Protein AF-A0A659UEV5-F1 (afdb_monomer)

Foldseek 3Di:
DQVVPDDDDPVNLVVLLVCLVVLDPVLLVDPVSVVVVLCLLLPLGQSLVSLVSCVVSVNNCSSPVVLVVQRVADDDDPPDPDGPNNVLSVLSVVLSCLLVVHPCVVPVPSNVCNVVCVVVSSVVSVVSNVD

Structure (mmCIF, N/CA/C/O backbone):
data_AF-A0A659UEV5-F1
#
_entry.id   AF-A0A659UEV5-F1
#
loop_
_atom_site.group_PDB
_atom_site.id
_atom_site.type_symbol
_atom_site.label_atom_id
_atom_site.label_alt_id
_atom_site.label_comp_id
_atom_site.label_asym_id
_atom_site.label_entity_id
_atom_site.label_seq_id
_atom_site.pdbx_PDB_ins_code
_atom_site.Cartn_x
_atom_site.Cartn_y
_atom_site.Cartn_z
_atom_site.occupancy
_atom_site.B_iso_or_equiv
_atom_site.auth_seq_id
_atom_site.auth_comp_id
_atom_site.auth_asym_id
_atom_site.auth_atom_id
_atom_site.pdbx_PDB_model_num
ATOM 1 N N . ALA A 1 1 ? -13.193 -7.326 -5.190 1.00 81.50 1 ALA A N 1
ATOM 2 C CA . ALA A 1 1 ? -12.935 -6.298 -6.215 1.00 81.50 1 ALA A CA 1
ATOM 3 C C . ALA A 1 1 ? -11.671 -6.649 -6.990 1.00 81.50 1 ALA A C 1
ATOM 5 O O . ALA A 1 1 ? -11.808 -7.194 -8.074 1.00 81.50 1 ALA A O 1
ATOM 6 N N . ASP A 1 2 ? -10.484 -6.490 -6.400 1.00 86.00 2 ASP A N 1
ATOM 7 C CA . ASP A 1 2 ? -9.182 -6.691 -7.059 1.00 86.00 2 ASP A CA 1
ATOM 8 C C . ASP A 1 2 ? -9.021 -8.031 -7.809 1.00 86.00 2 ASP A C 1
ATOM 10 O O . ASP A 1 2 ? -8.912 -8.047 -9.037 1.00 86.00 2 ASP A O 1
ATOM 14 N N . LYS A 1 3 ? -9.164 -9.165 -7.104 1.00 84.50 3 LYS A N 1
ATOM 15 C CA . LYS A 1 3 ? -9.084 -10.525 -7.687 1.00 84.50 3 LYS A CA 1
ATOM 16 C C . LYS A 1 3 ? -9.978 -10.743 -8.917 1.00 84.50 3 LYS A C 1
ATOM 18 O O . LYS A 1 3 ? -9.641 -11.535 -9.786 1.00 84.50 3 LYS A O 1
ATOM 23 N N . HIS A 1 4 ? -11.105 -10.037 -9.002 1.00 87.12 4 HIS A N 1
ATOM 24 C CA . HIS A 1 4 ? -12.082 -10.177 -10.088 1.00 87.12 4 HIS A CA 1
ATOM 25 C C . HIS A 1 4 ? -12.110 -8.982 -11.046 1.00 87.12 4 HIS A C 1
ATOM 27 O O . HIS A 1 4 ? -12.786 -9.040 -12.064 1.00 87.12 4 HIS A O 1
ATOM 33 N N . GLY A 1 5 ? -11.374 -7.908 -10.757 1.00 85.31 5 GLY A N 1
ATOM 34 C CA . GLY A 1 5 ? -11.308 -6.732 -11.627 1.00 85.31 5 GLY A CA 1
ATOM 35 C C . GLY A 1 5 ? -12.529 -5.865 -11.604 1.00 85.31 5 GLY A C 1
ATOM 36 O O . GLY A 1 5 ? -12.873 -5.260 -12.611 1.00 85.31 5 GLY A O 1
ATOM 37 N N . LEU A 1 6 ? -13.199 -5.868 -10.464 1.00 88.69 6 LEU A N 1
ATOM 38 C CA . LEU A 1 6 ? -14.425 -5.131 -10.273 1.00 88.69 6 LEU A CA 1
ATOM 39 C C . LEU A 1 6 ? -14.125 -3.818 -9.568 1.00 88.69 6 LEU A C 1
ATOM 41 O O . LEU A 1 6 ? -13.286 -3.754 -8.666 1.00 88.69 6 LEU A O 1
ATOM 45 N N . GLU A 1 7 ? -14.878 -2.803 -9.953 1.00 87.81 7 GLU A N 1
ATOM 46 C CA . GLU A 1 7 ? -14.947 -1.530 -9.255 1.00 87.81 7 GLU A CA 1
ATOM 47 C C . GLU A 1 7 ? -15.678 -1.681 -7.915 1.00 87.81 7 GLU A C 1
ATOM 49 O O . GLU A 1 7 ? -16.498 -2.585 -7.721 1.00 87.81 7 GLU A O 1
ATOM 54 N N . PHE A 1 8 ? -15.387 -0.785 -6.972 1.00 88.12 8 PHE A N 1
ATOM 55 C CA . PHE A 1 8 ? -16.176 -0.697 -5.748 1.00 88.12 8 PHE A CA 1
ATOM 56 C C . PHE A 1 8 ? -17.447 0.099 -6.017 1.00 88.12 8 PHE A C 1
ATOM 58 O O . PHE A 1 8 ? -17.402 1.183 -6.596 1.00 88.12 8 PHE A O 1
ATOM 65 N N . HIS A 1 9 ? -18.584 -0.405 -5.540 1.00 92.38 9 HIS A N 1
ATOM 66 C CA . HIS A 1 9 ? -19.803 0.392 -5.536 1.00 92.38 9 HIS A CA 1
ATOM 67 C C . HIS A 1 9 ? -19.605 1.629 -4.634 1.00 92.38 9 HIS A C 1
ATOM 69 O O . HIS A 1 9 ? -19.060 1.476 -3.534 1.00 92.38 9 HIS A O 1
ATOM 75 N N . PRO A 1 10 ? -20.071 2.831 -5.022 1.00 89.06 10 PRO A N 1
ATOM 76 C CA . PRO A 1 10 ? -19.909 4.044 -4.214 1.00 89.06 10 PRO A CA 1
ATOM 77 C C . PRO A 1 10 ? -20.412 3.899 -2.771 1.00 89.06 10 PRO A C 1
ATOM 79 O O . PRO A 1 10 ? -19.781 4.386 -1.833 1.00 89.06 10 PRO A O 1
ATOM 82 N N . ASP A 1 11 ? -21.505 3.159 -2.569 1.00 93.94 11 ASP A N 1
ATOM 83 C CA . ASP A 1 11 ? -22.037 2.895 -1.225 1.00 93.94 11 ASP A CA 1
ATOM 84 C C . ASP A 1 11 ? -21.096 2.057 -0.357 1.00 93.94 11 ASP A C 1
ATOM 86 O O . ASP A 1 11 ? -21.038 2.266 0.854 1.00 93.94 11 ASP A O 1
ATOM 90 N N . ALA A 1 12 ? -20.322 1.146 -0.957 1.00 91.75 12 ALA A N 1
ATOM 91 C CA . ALA A 1 12 ? -19.333 0.359 -0.228 1.00 91.75 12 ALA A CA 1
ATOM 92 C C . ALA A 1 12 ? -18.189 1.251 0.277 1.00 91.75 12 ALA A C 1
ATOM 94 O O . ALA A 1 12 ? -17.788 1.134 1.434 1.00 91.75 12 ALA A O 1
ATOM 95 N N . LEU A 1 13 ? -17.716 2.192 -0.550 1.00 90.31 13 LEU A N 1
ATOM 96 C CA . LEU A 1 13 ? -16.706 3.176 -0.140 1.00 90.31 13 LEU A CA 1
ATOM 97 C C . LEU A 1 13 ? -17.248 4.107 0.951 1.00 90.31 13 LEU A C 1
ATOM 99 O O . LEU A 1 13 ? -16.587 4.343 1.958 1.00 90.31 13 LEU A O 1
ATOM 103 N N . LYS A 1 14 ? -18.493 4.571 0.810 1.00 92.00 14 LYS A N 1
ATOM 104 C CA . LYS A 1 14 ? -19.152 5.409 1.819 1.00 92.00 14 LYS A CA 1
ATOM 105 C C . LYS A 1 14 ? -19.325 4.683 3.153 1.00 92.00 14 LYS A C 1
ATOM 107 O O . LYS A 1 14 ? -19.142 5.291 4.211 1.00 92.00 14 LYS A O 1
ATOM 112 N N . LEU A 1 15 ? -19.685 3.400 3.115 1.00 95.31 15 LEU A N 1
ATOM 113 C CA . LEU A 1 15 ? -19.770 2.557 4.303 1.00 95.31 15 LEU A CA 1
ATOM 114 C C . LEU A 1 15 ? -18.392 2.408 4.953 1.00 95.31 15 LEU A C 1
ATOM 116 O O . LEU A 1 15 ? -18.273 2.640 6.152 1.00 95.31 15 LEU A O 1
ATOM 120 N N . LEU A 1 16 ? -17.353 2.121 4.164 1.00 94.81 16 LEU A N 1
ATOM 121 C CA . LEU A 1 16 ? -15.978 2.020 4.652 1.00 94.81 16 LEU A CA 1
ATOM 122 C C . LEU A 1 16 ? -15.544 3.292 5.394 1.00 94.81 16 LEU A C 1
ATOM 124 O O . LEU A 1 16 ? -15.098 3.204 6.538 1.00 94.81 16 LEU A O 1
ATOM 128 N N . THR A 1 17 ? -15.741 4.470 4.793 1.00 94.19 17 THR A N 1
ATOM 129 C CA . THR A 1 17 ? -15.388 5.756 5.416 1.00 94.19 17 THR A CA 1
ATOM 130 C C . THR A 1 17 ? -16.136 5.983 6.735 1.00 94.19 17 THR A C 1
ATOM 132 O O . THR A 1 17 ? -15.553 6.450 7.713 1.00 94.19 17 THR A O 1
ATOM 135 N N . ARG A 1 18 ? -17.422 5.613 6.811 1.00 96.50 18 ARG A N 1
ATOM 136 C CA . ARG A 1 18 ? -18.216 5.704 8.054 1.00 96.50 18 ARG A CA 1
ATOM 137 C C . ARG A 1 18 ? -17.753 4.714 9.125 1.00 96.50 18 ARG A C 1
ATOM 139 O O . ARG A 1 18 ? -17.879 4.999 10.313 1.00 96.50 18 ARG A O 1
ATOM 146 N N . SER A 1 19 ? -17.202 3.580 8.712 1.00 96.88 19 SER A N 1
ATOM 147 C CA . SER A 1 19 ? -16.740 2.502 9.587 1.00 96.88 19 SER A CA 1
ATOM 148 C C . SER A 1 19 ? -15.280 2.634 10.030 1.00 96.88 19 SER A C 1
ATOM 150 O O . SER A 1 19 ? -14.817 1.799 10.802 1.00 96.88 19 SER A O 1
ATOM 152 N N . LEU A 1 20 ? -14.552 3.685 9.629 1.00 96.69 20 LEU A N 1
ATOM 153 C CA . LEU A 1 20 ? -13.141 3.881 10.005 1.00 96.69 20 LEU A CA 1
ATOM 154 C C . LEU A 1 20 ? -12.890 3.886 11.521 1.00 96.69 20 LEU A C 1
ATOM 156 O O . LEU A 1 20 ? -11.788 3.563 11.959 1.00 96.69 20 LEU A O 1
ATOM 160 N N . GLY A 1 21 ? -13.896 4.221 12.336 1.00 96.06 21 GLY A N 1
ATOM 161 C CA . GLY A 1 21 ? -13.810 4.138 13.799 1.00 96.06 21 GLY A CA 1
ATOM 162 C C . GLY A 1 21 ? -13.581 2.717 14.333 1.00 96.06 21 GLY A C 1
ATOM 163 O O . GLY A 1 21 ? -13.057 2.558 15.433 1.00 96.06 21 GLY A O 1
ATOM 164 N N . LEU A 1 22 ? -13.912 1.687 13.547 1.00 96.88 22 LEU A N 1
ATOM 165 C CA . LEU A 1 22 ? -13.648 0.283 13.877 1.00 96.88 22 LEU A CA 1
ATOM 166 C C . LEU A 1 22 ? -12.163 -0.081 13.729 1.00 96.88 22 LEU A C 1
ATOM 168 O O . LEU A 1 22 ? -11.710 -1.065 14.314 1.00 96.88 22 LEU A O 1
ATOM 172 N N . VAL A 1 23 ? -11.383 0.729 13.003 1.00 97.25 23 VAL A N 1
ATOM 173 C CA . VAL A 1 23 ? -9.935 0.550 12.843 1.00 97.25 23 VAL A CA 1
ATOM 174 C C . VAL A 1 23 ? -9.222 1.035 14.104 1.00 97.25 23 VAL A C 1
ATOM 176 O O . VAL A 1 23 ? -8.729 2.160 14.208 1.00 97.25 23 VAL A O 1
ATOM 179 N N . ASN A 1 24 ? -9.212 0.167 15.110 1.00 97.12 24 ASN A N 1
ATOM 180 C CA . ASN A 1 24 ? -8.627 0.427 16.418 1.00 97.12 24 ASN A CA 1
ATOM 181 C C . ASN A 1 24 ? -7.277 -0.299 16.592 1.00 97.12 24 ASN A C 1
ATOM 183 O O . ASN A 1 24 ? -6.715 -0.876 15.661 1.00 97.12 24 ASN A O 1
ATOM 187 N N . LYS A 1 25 ? -6.699 -0.227 17.797 1.00 97.12 25 LYS A N 1
ATOM 188 C CA . LYS A 1 25 ? -5.416 -0.882 18.109 1.00 97.12 25 LYS A CA 1
ATOM 189 C C . LYS A 1 25 ? -5.492 -2.411 18.025 1.00 97.12 25 LYS A C 1
ATOM 191 O O . LYS A 1 25 ? -4.480 -3.023 17.708 1.00 97.12 25 LYS A O 1
ATOM 196 N N . SER A 1 26 ? -6.651 -3.007 18.314 1.00 97.94 26 SER A N 1
ATOM 197 C CA . SER A 1 26 ? -6.846 -4.455 18.200 1.00 97.94 26 SER A CA 1
ATOM 198 C C . SER A 1 26 ? -6.817 -4.879 16.740 1.00 97.94 26 SER A C 1
ATOM 200 O O . SER A 1 26 ? -6.053 -5.772 16.409 1.00 97.94 26 SER A O 1
ATOM 202 N N . LEU A 1 27 ? -7.546 -4.182 15.859 1.00 97.50 27 LEU A N 1
ATOM 203 C CA . LEU A 1 27 ? -7.554 -4.512 14.431 1.00 97.50 27 LEU A CA 1
ATOM 204 C C . LEU A 1 27 ? -6.157 -4.381 13.809 1.00 97.50 27 LEU A C 1
ATOM 206 O O . LEU A 1 27 ? -5.737 -5.231 13.043 1.00 97.50 27 LEU A O 1
ATOM 210 N N . ARG A 1 28 ? -5.389 -3.353 14.192 1.00 97.19 28 ARG A N 1
ATOM 211 C CA . ARG A 1 28 ? -4.000 -3.186 13.721 1.00 97.19 28 ARG A CA 1
ATOM 212 C C . ARG A 1 28 ? -3.038 -4.280 14.201 1.00 97.19 28 ARG A C 1
ATOM 214 O O . ARG A 1 28 ? -1.965 -4.437 13.632 1.00 97.19 28 ARG A O 1
ATOM 221 N N . ARG A 1 29 ? -3.380 -4.997 15.272 1.00 97.00 29 ARG A N 1
ATOM 222 C CA . ARG A 1 29 ? -2.594 -6.120 15.810 1.00 97.00 29 ARG A CA 1
ATOM 223 C C . ARG A 1 29 ? -3.155 -7.480 15.408 1.00 97.00 29 ARG A C 1
ATOM 225 O O . ARG A 1 29 ? -2.578 -8.489 15.790 1.00 97.00 29 ARG A O 1
ATOM 232 N N . ASP A 1 30 ? -4.266 -7.496 14.685 1.00 98.38 30 ASP A N 1
ATOM 233 C CA . ASP A 1 30 ? -4.903 -8.717 14.230 1.00 98.38 30 ASP A CA 1
ATOM 234 C C . ASP A 1 30 ? -4.084 -9.329 13.087 1.00 98.38 30 ASP A C 1
ATOM 236 O O . ASP A 1 30 ? -3.705 -8.643 12.133 1.00 98.38 30 ASP A O 1
ATOM 240 N N . GLU A 1 31 ? -3.746 -10.609 13.215 1.00 98.06 31 GLU A N 1
ATOM 241 C CA . GLU A 1 31 ? -2.891 -11.304 12.249 1.00 98.06 31 GLU A CA 1
ATOM 242 C C . GLU A 1 31 ? -3.576 -11.427 10.888 1.00 98.06 31 GLU A C 1
ATOM 244 O O . GLU A 1 31 ? -2.937 -11.225 9.858 1.00 98.06 31 GLU A O 1
ATOM 249 N N . GLU A 1 32 ? -4.887 -11.674 10.876 1.00 98.00 32 GLU A N 1
ATOM 250 C CA . GLU A 1 32 ? -5.655 -11.817 9.644 1.00 98.00 32 GLU A CA 1
ATOM 251 C C . GLU A 1 32 ? -5.800 -10.476 8.918 1.00 98.00 32 GLU A C 1
ATOM 253 O O . GLU A 1 32 ? -5.604 -10.404 7.706 1.00 98.00 32 GLU A O 1
ATOM 258 N N . ALA A 1 33 ? -6.057 -9.386 9.643 1.00 97.12 33 ALA A N 1
ATOM 259 C CA . ALA A 1 33 ? -6.079 -8.045 9.066 1.00 97.12 33 ALA A CA 1
ATOM 260 C C . ALA A 1 33 ? -4.729 -7.673 8.428 1.00 97.12 33 ALA A C 1
ATOM 262 O O . ALA A 1 33 ? -4.700 -7.131 7.321 1.00 97.12 33 ALA A O 1
ATOM 263 N N . ASN A 1 34 ? -3.615 -7.991 9.095 1.00 97.50 34 ASN A N 1
ATOM 264 C CA . ASN A 1 34 ? -2.277 -7.744 8.560 1.00 97.50 34 ASN A CA 1
ATOM 265 C C . ASN A 1 34 ? -1.969 -8.635 7.348 1.00 97.50 34 ASN A C 1
ATOM 267 O O . ASN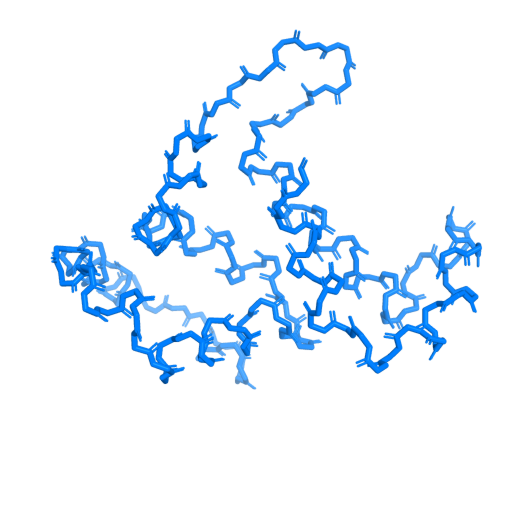 A 1 34 ? -1.431 -8.144 6.358 1.00 97.50 34 ASN A O 1
ATOM 271 N N . ARG A 1 35 ? -2.377 -9.909 7.374 1.00 97.81 35 ARG A N 1
ATOM 272 C CA . ARG A 1 35 ? -2.263 -10.821 6.227 1.00 97.81 35 ARG A CA 1
ATOM 273 C C . ARG A 1 35 ? -3.037 -10.292 5.016 1.00 97.81 35 ARG A C 1
ATOM 275 O O . ARG A 1 35 ? -2.489 -10.213 3.924 1.00 97.81 35 ARG A O 1
ATOM 282 N N . LEU A 1 36 ? -4.285 -9.861 5.212 1.00 97.00 36 LEU A N 1
ATOM 283 C CA . LEU A 1 36 ? -5.111 -9.264 4.156 1.00 97.00 36 LEU A CA 1
ATOM 284 C C . LEU A 1 36 ? -4.516 -7.957 3.619 1.00 97.00 36 LEU A C 1
ATOM 286 O O . LEU A 1 36 ? -4.615 -7.684 2.425 1.00 97.00 36 LEU A O 1
ATOM 290 N N . PHE A 1 37 ? -3.900 -7.143 4.479 1.00 97.50 37 PHE A N 1
ATOM 291 C CA . PHE A 1 37 ? -3.197 -5.942 4.039 1.00 97.50 37 PHE A CA 1
ATOM 292 C C . PHE A 1 37 ? -1.994 -6.279 3.150 1.00 97.50 37 PHE A C 1
ATOM 294 O O . PHE A 1 37 ? -1.838 -5.666 2.096 1.00 97.50 37 PHE A O 1
ATOM 301 N N . LEU A 1 38 ? -1.182 -7.269 3.534 1.00 97.50 38 LEU A N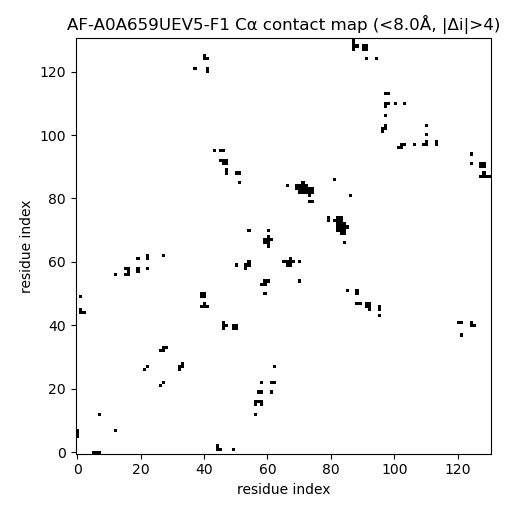 1
ATOM 302 C CA . LEU A 1 38 ? -0.046 -7.728 2.730 1.00 97.50 38 LEU A CA 1
ATOM 303 C C . LEU A 1 38 ? -0.496 -8.318 1.386 1.00 97.50 38 LEU A C 1
ATOM 305 O O . LEU A 1 38 ? 0.101 -7.985 0.362 1.00 97.50 38 LEU A O 1
ATOM 309 N N . ASP A 1 39 ? -1.592 -9.083 1.357 1.00 96.44 39 ASP A N 1
ATOM 310 C CA . ASP A 1 39 ? -2.203 -9.578 0.112 1.00 96.44 39 ASP A CA 1
ATOM 311 C C . ASP A 1 39 ? -2.579 -8.419 -0.836 1.00 96.44 39 ASP A C 1
ATOM 313 O O . ASP A 1 39 ? -2.425 -8.524 -2.051 1.00 96.44 39 ASP A O 1
ATOM 317 N N . ILE A 1 40 ? -3.084 -7.300 -0.297 1.00 96.56 40 ILE A N 1
ATOM 318 C CA . ILE A 1 40 ? -3.445 -6.114 -1.091 1.00 96.56 40 ILE A CA 1
ATOM 319 C C . ILE A 1 40 ? -2.194 -5.370 -1.570 1.00 96.56 40 ILE A C 1
ATOM 321 O O . ILE A 1 40 ? -2.104 -5.021 -2.749 1.00 96.56 40 ILE A O 1
ATOM 325 N N . LEU A 1 41 ? -1.243 -5.128 -0.662 1.00 97.62 41 LEU A N 1
ATOM 326 C CA . LEU A 1 41 ? 0.015 -4.429 -0.938 1.00 97.62 41 LEU A CA 1
ATOM 327 C C . LEU A 1 41 ? 0.832 -5.145 -2.018 1.00 97.62 41 LEU A C 1
ATOM 329 O O . LEU A 1 41 ? 1.501 -4.497 -2.814 1.00 97.62 41 LEU A O 1
ATOM 333 N N . THR A 1 42 ? 0.751 -6.472 -2.054 1.00 96.25 42 THR A N 1
ATOM 334 C CA . THR A 1 42 ? 1.501 -7.325 -2.978 1.00 96.25 42 THR A CA 1
ATOM 335 C C . THR A 1 42 ? 0.611 -7.941 -4.061 1.00 96.25 42 THR A C 1
ATOM 337 O O . THR A 1 42 ? 0.939 -8.978 -4.636 1.00 96.25 42 THR A O 1
ATOM 340 N N . SER A 1 43 ? -0.532 -7.317 -4.362 1.00 94.88 43 SER A N 1
ATOM 341 C CA . SER A 1 43 ? -1.423 -7.789 -5.424 1.00 94.88 43 SER A CA 1
ATOM 342 C C . SER A 1 43 ? -0.706 -7.827 -6.776 1.00 94.88 43 SER A C 1
ATOM 344 O O . SER A 1 43 ? -0.212 -6.809 -7.261 1.00 94.88 43 SER A O 1
ATOM 346 N N . ASP A 1 44 ? -0.751 -8.987 -7.434 1.00 89.06 44 ASP A N 1
ATOM 347 C CA . ASP A 1 44 ? -0.211 -9.189 -8.787 1.00 89.06 44 ASP A CA 1
ATOM 348 C C . ASP A 1 44 ? -0.982 -8.414 -9.865 1.00 89.06 44 ASP A C 1
ATOM 350 O O . ASP A 1 44 ? -0.555 -8.342 -11.018 1.00 89.06 44 ASP A O 1
ATOM 354 N N . ARG A 1 45 ? -2.142 -7.844 -9.513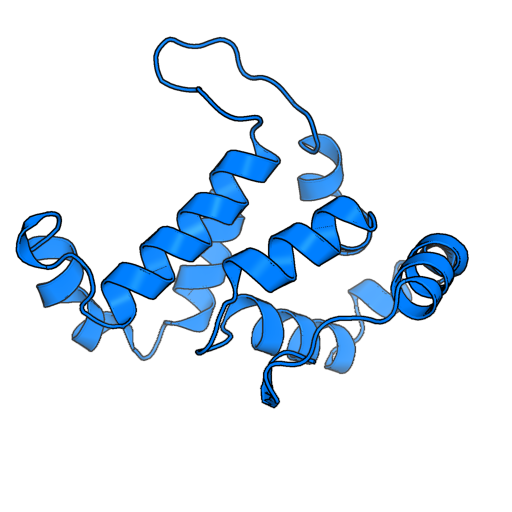 1.00 89.19 45 ARG A N 1
ATOM 355 C CA . ARG A 1 45 ? -2.985 -7.106 -10.445 1.00 89.19 45 ARG A CA 1
ATOM 356 C C . ARG A 1 45 ? -2.676 -5.616 -10.437 1.00 89.19 45 ARG A C 1
ATOM 358 O O . ARG A 1 45 ? -2.171 -5.091 -11.425 1.00 89.19 45 ARG A O 1
ATOM 365 N N . ASN A 1 46 ? -3.088 -4.912 -9.385 1.00 90.88 46 ASN A N 1
ATOM 366 C CA . ASN A 1 46 ? -2.944 -3.460 -9.314 1.00 90.88 46 ASN A CA 1
ATOM 367 C C . ASN A 1 46 ? -2.887 -2.972 -7.859 1.00 90.88 46 ASN A C 1
ATOM 369 O O . ASN A 1 46 ? -3.837 -2.382 -7.338 1.00 90.88 46 ASN A O 1
ATOM 373 N N . ALA A 1 47 ? -1.757 -3.244 -7.202 1.00 95.31 47 ALA A N 1
ATOM 374 C CA . ALA A 1 47 ? -1.485 -2.785 -5.842 1.00 95.31 47 ALA A CA 1
ATOM 375 C C . ALA A 1 47 ? -1.623 -1.257 -5.701 1.00 95.31 47 ALA A C 1
ATOM 377 O O . ALA A 1 47 ? -2.272 -0.794 -4.763 1.00 95.31 47 ALA A O 1
ATOM 378 N N . GLU A 1 48 ? -1.110 -0.478 -6.664 1.00 96.69 48 GLU A N 1
ATOM 379 C CA . GLU A 1 48 ? -1.204 0.989 -6.658 1.00 96.69 48 GLU A CA 1
ATOM 380 C C . GLU A 1 48 ? -2.657 1.468 -6.559 1.00 96.69 48 GLU A C 1
ATOM 382 O O . GLU A 1 48 ? -2.998 2.249 -5.671 1.00 96.69 48 GLU A O 1
ATOM 387 N N . LEU A 1 49 ? -3.537 0.981 -7.439 1.00 94.62 49 LEU A N 1
ATOM 388 C CA . LEU A 1 49 ? -4.943 1.382 -7.459 1.00 94.62 49 LEU A CA 1
ATOM 389 C C . LEU A 1 49 ? -5.657 1.024 -6.152 1.00 94.62 49 LEU A C 1
ATOM 391 O O . LEU A 1 49 ? -6.467 1.807 -5.652 1.00 94.62 49 LEU A O 1
ATOM 395 N N . ASN A 1 50 ? -5.368 -0.150 -5.588 1.00 95.00 50 ASN A N 1
ATOM 396 C CA . ASN A 1 50 ? -5.969 -0.559 -4.323 1.00 95.00 50 ASN A CA 1
ATOM 397 C C . ASN A 1 50 ? -5.496 0.331 -3.168 1.00 95.00 50 ASN A C 1
ATOM 399 O O . ASN A 1 50 ? -6.332 0.819 -2.406 1.00 95.00 50 ASN A O 1
ATOM 403 N N . LEU A 1 51 ? -4.192 0.606 -3.068 1.00 97.25 51 LEU A N 1
ATOM 404 C CA . LEU A 1 51 ? -3.635 1.489 -2.039 1.00 97.25 51 LEU A CA 1
ATOM 405 C C . LEU A 1 51 ? -4.150 2.922 -2.176 1.00 97.25 51 LEU A C 1
ATOM 407 O O . LEU A 1 51 ? -4.518 3.532 -1.174 1.00 97.25 51 LEU A O 1
ATOM 411 N N . ARG A 1 52 ? -4.262 3.431 -3.406 1.00 96.19 52 ARG A N 1
ATOM 412 C CA . ARG A 1 52 ? -4.858 4.736 -3.713 1.00 96.19 52 ARG A CA 1
ATOM 413 C C . ARG A 1 52 ? -6.285 4.838 -3.187 1.00 96.19 52 ARG A C 1
ATOM 415 O O . ARG A 1 52 ? -6.591 5.748 -2.425 1.00 96.19 52 ARG A O 1
ATOM 422 N N . ARG A 1 53 ? -7.132 3.850 -3.485 1.00 94.25 53 ARG A N 1
ATOM 423 C CA . ARG A 1 53 ? -8.516 3.792 -2.979 1.00 94.25 53 ARG A CA 1
ATOM 424 C C . ARG A 1 53 ? -8.579 3.690 -1.458 1.00 94.25 53 ARG A C 1
ATOM 426 O O . ARG A 1 53 ? -9.434 4.310 -0.830 1.00 94.25 53 ARG A O 1
ATOM 433 N N . MET A 1 54 ? -7.679 2.919 -0.847 1.00 96.06 54 MET A N 1
ATOM 434 C CA . MET A 1 54 ? -7.575 2.842 0.612 1.00 96.06 54 MET A CA 1
ATOM 435 C C . MET A 1 54 ? -7.152 4.180 1.226 1.00 96.06 54 MET A C 1
ATOM 437 O O . MET A 1 54 ? -7.643 4.527 2.301 1.00 96.06 54 MET A O 1
ATOM 441 N N . ASN A 1 55 ? -6.259 4.921 0.568 1.00 96.75 55 ASN A N 1
ATOM 442 C CA . ASN A 1 55 ? -5.819 6.240 1.006 1.00 96.75 55 ASN A CA 1
ATOM 443 C C . ASN A 1 55 ? -6.953 7.270 0.890 1.00 96.75 55 ASN A C 1
ATOM 445 O O . ASN A 1 55 ? -7.287 7.922 1.875 1.00 96.75 55 ASN A O 1
ATOM 449 N N . GLU A 1 56 ? -7.627 7.324 -0.262 1.00 93.69 56 GLU A N 1
ATOM 450 C CA . GLU A 1 56 ? -8.786 8.193 -0.518 1.00 93.69 56 GLU A CA 1
ATOM 451 C C . GLU A 1 56 ? -9.943 7.932 0.457 1.00 93.69 56 GLU A C 1
ATOM 453 O O . GLU A 1 56 ? -10.592 8.863 0.933 1.00 93.69 56 GLU A O 1
ATOM 458 N N . ALA A 1 57 ? -10.182 6.665 0.811 1.00 94.69 57 ALA A N 1
ATOM 459 C CA . ALA A 1 57 ? -11.189 6.294 1.802 1.00 94.69 57 ALA A CA 1
ATOM 460 C C . ALA A 1 57 ? -10.753 6.556 3.257 1.00 94.69 57 ALA A C 1
ATOM 462 O O . ALA A 1 57 ? -11.557 6.342 4.165 1.00 94.69 57 ALA A O 1
ATOM 463 N N . GLY A 1 58 ? -9.503 6.976 3.496 1.00 95.62 58 GLY A N 1
ATOM 464 C CA . GLY A 1 58 ? -8.914 7.215 4.819 1.00 95.62 58 GLY A CA 1
ATOM 465 C C . GLY A 1 58 ? -8.499 5.950 5.580 1.00 95.62 58 GLY A C 1
ATOM 466 O O . GLY A 1 58 ? -8.072 6.033 6.733 1.00 95.62 58 GLY A O 1
ATOM 467 N N . LEU A 1 59 ? -8.618 4.771 4.965 1.00 97.25 59 LEU A N 1
ATOM 468 C CA . LEU A 1 59 ? -8.301 3.488 5.590 1.00 97.25 59 LEU A CA 1
ATOM 469 C C . LEU A 1 59 ? -6.793 3.320 5.804 1.00 97.25 59 LEU A C 1
ATOM 471 O O . LEU A 1 59 ? -6.383 2.869 6.872 1.00 97.25 59 LEU A O 1
ATOM 475 N N . LEU A 1 60 ? -5.970 3.710 4.825 1.00 96.62 60 LEU A N 1
ATOM 476 C CA . LEU A 1 60 ? -4.522 3.484 4.878 1.00 96.62 60 LEU A CA 1
ATOM 477 C C . LEU A 1 60 ? -3.871 4.216 6.064 1.00 96.62 60 LEU A C 1
ATOM 479 O O . LEU A 1 60 ? -3.184 3.592 6.870 1.00 96.62 60 LEU A O 1
ATOM 483 N N . GLY A 1 61 ? -4.196 5.497 6.262 1.00 96.69 61 GLY A N 1
ATOM 484 C CA . GLY A 1 61 ? -3.724 6.272 7.416 1.00 96.69 61 GLY A CA 1
ATOM 485 C C . GLY A 1 61 ? -4.284 5.803 8.768 1.00 96.69 61 GLY A C 1
ATOM 486 O O . GLY A 1 61 ? -3.679 6.046 9.811 1.00 96.69 61 GLY A O 1
ATOM 487 N N . ARG A 1 62 ? -5.427 5.100 8.781 1.00 96.81 62 ARG A N 1
ATOM 488 C CA . ARG A 1 62 ? -5.978 4.479 9.999 1.00 96.81 62 ARG A CA 1
ATOM 489 C C . ARG A 1 62 ? -5.301 3.153 10.336 1.00 96.81 62 ARG A C 1
ATOM 491 O O . ARG A 1 62 ? -5.117 2.870 11.521 1.00 96.81 62 ARG A O 1
ATOM 498 N N . LEU A 1 63 ? -4.928 2.365 9.327 1.0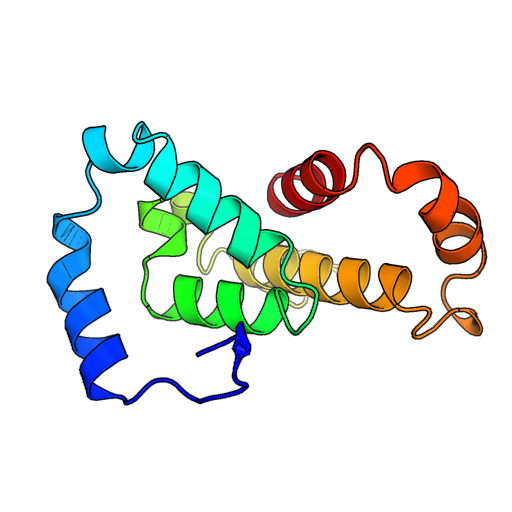0 96.81 63 LEU A N 1
ATOM 499 C CA . LEU A 1 63 ? -4.172 1.120 9.490 1.00 96.81 63 LEU A CA 1
ATOM 500 C C . LEU A 1 63 ? -2.714 1.395 9.881 1.00 96.81 63 LEU A C 1
ATOM 502 O O . LEU A 1 63 ? -2.209 0.760 10.806 1.00 96.81 63 LEU A O 1
ATOM 506 N N . ILE A 1 64 ? -2.079 2.389 9.254 1.00 96.94 64 ILE A N 1
ATOM 507 C CA . ILE A 1 64 ? -0.683 2.779 9.483 1.00 96.94 64 ILE A CA 1
ATOM 508 C C . ILE A 1 64 ? -0.655 4.242 9.962 1.00 96.94 64 ILE A C 1
ATOM 510 O O . ILE A 1 64 ? -0.629 5.161 9.145 1.00 96.94 64 ILE A O 1
ATOM 514 N N . PRO A 1 65 ? -0.662 4.502 11.284 1.00 96.12 65 PRO A N 1
ATOM 515 C CA . PRO A 1 65 ? -0.741 5.868 11.807 1.00 96.12 65 PRO A CA 1
ATOM 516 C C . PRO A 1 65 ? 0.390 6.787 11.353 1.00 96.12 65 PRO A C 1
ATOM 518 O O . PRO A 1 65 ? 0.161 7.983 11.206 1.00 96.12 65 PRO A O 1
ATOM 521 N N . ASP A 1 66 ? 1.597 6.253 11.147 1.00 96.00 66 ASP A N 1
ATOM 522 C CA . ASP A 1 66 ? 2.731 7.043 10.659 1.00 96.00 66 ASP A CA 1
ATOM 523 C C . ASP A 1 66 ? 2.533 7.468 9.201 1.00 96.00 66 ASP A C 1
ATOM 525 O O . ASP A 1 66 ? 2.762 8.632 8.883 1.00 96.00 66 ASP A O 1
ATOM 529 N N . PHE A 1 67 ? 1.966 6.594 8.362 1.00 96.88 67 PHE A N 1
ATOM 530 C CA . PHE A 1 67 ? 1.489 6.974 7.030 1.00 96.88 67 PHE A CA 1
ATOM 531 C C . PHE A 1 67 ? 0.398 8.051 7.131 1.00 96.88 67 PHE A C 1
ATOM 533 O O . PHE A 1 67 ? 0.411 9.040 6.410 1.00 96.88 67 PHE A O 1
ATOM 540 N N . GLY A 1 68 ? -0.517 7.931 8.097 1.00 96.31 68 GLY A N 1
ATOM 541 C CA . GLY A 1 68 ? -1.552 8.938 8.350 1.00 96.31 68 GLY A CA 1
ATOM 542 C C . GLY A 1 68 ? -1.017 10.350 8.630 1.00 96.31 68 GLY A C 1
ATOM 543 O O . GLY A 1 68 ? -1.724 11.320 8.371 1.00 96.31 68 GLY A O 1
ATOM 544 N N . LYS A 1 69 ? 0.223 10.490 9.121 1.00 95.38 69 LYS A N 1
ATOM 545 C CA . LYS A 1 69 ? 0.861 11.795 9.371 1.00 95.38 69 LYS A CA 1
ATOM 546 C C . LYS A 1 69 ? 1.368 12.471 8.098 1.00 95.38 69 LYS A C 1
ATOM 548 O O . LYS A 1 69 ? 1.578 13.679 8.125 1.00 95.38 69 LYS A O 1
ATOM 553 N N . ILE A 1 70 ? 1.589 11.709 7.028 1.00 94.94 70 ILE A N 1
ATOM 554 C CA . ILE A 1 70 ? 2.141 12.194 5.754 1.00 94.94 70 ILE A CA 1
ATOM 555 C C . ILE A 1 70 ? 1.087 12.313 4.643 1.00 94.94 70 ILE A C 1
ATOM 557 O O . ILE A 1 70 ? 1.406 12.775 3.550 1.00 94.94 70 ILE A O 1
ATOM 561 N N . VAL A 1 71 ? -0.168 11.931 4.909 1.00 94.50 71 VAL A N 1
ATOM 562 C CA . VAL A 1 71 ? -1.277 12.104 3.958 1.00 94.50 71 VAL A CA 1
ATOM 563 C C . VAL A 1 71 ? -1.443 13.580 3.609 1.00 94.50 71 VAL A C 1
ATOM 565 O O . VAL A 1 71 ? -1.515 14.427 4.501 1.00 94.50 71 VAL A O 1
ATOM 568 N N . ALA A 1 72 ? -1.507 13.880 2.309 1.00 90.56 72 ALA A N 1
ATOM 569 C CA . ALA A 1 72 ? -1.568 15.237 1.765 1.00 90.56 72 ALA A CA 1
ATOM 570 C C . ALA A 1 72 ? -0.400 16.156 2.190 1.00 90.56 72 ALA A C 1
ATOM 572 O O . ALA A 1 72 ? -0.486 17.381 2.070 1.00 90.56 72 ALA A O 1
ATOM 573 N N . MET A 1 73 ? 0.711 15.588 2.673 1.00 91.31 73 MET A N 1
ATOM 574 C CA . MET A 1 73 ? 1.902 16.355 3.015 1.00 91.31 73 MET A CA 1
ATOM 575 C C . MET A 1 73 ? 2.649 16.731 1.738 1.00 91.31 73 MET A C 1
ATOM 577 O O . MET A 1 73 ? 3.191 15.874 1.045 1.00 91.31 73 MET A O 1
ATOM 581 N N . MET A 1 74 ? 2.712 18.027 1.445 1.00 87.12 74 MET A N 1
ATOM 582 C CA . MET A 1 74 ? 3.587 18.554 0.401 1.00 87.12 74 MET A CA 1
ATOM 583 C C . MET A 1 74 ? 4.996 18.742 0.961 1.00 87.12 74 MET A C 1
ATOM 585 O O . MET A 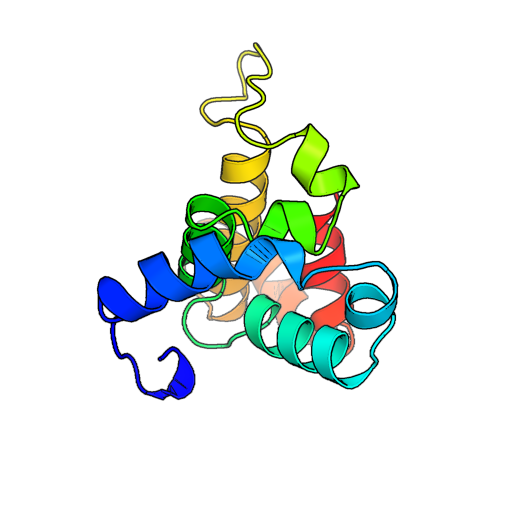1 74 ? 5.188 19.468 1.937 1.00 87.12 74 MET A O 1
ATOM 589 N N . GLN A 1 75 ? 5.989 18.139 0.313 1.00 75.50 75 GLN A N 1
ATOM 590 C CA . GLN A 1 75 ? 7.390 18.491 0.521 1.00 75.50 75 GLN A CA 1
ATOM 591 C C . GLN A 1 75 ? 7.837 19.379 -0.635 1.00 75.50 75 GLN A C 1
ATOM 593 O O . GLN A 1 75 ? 7.918 18.939 -1.774 1.00 75.50 75 GLN A O 1
ATOM 598 N N . PHE A 1 76 ? 8.109 20.653 -0.359 1.00 58.78 76 PHE A N 1
ATOM 599 C CA . PHE A 1 76 ? 8.583 21.580 -1.383 1.00 58.78 76 PHE A CA 1
ATOM 600 C C . PHE A 1 76 ? 10.064 21.316 -1.672 1.00 58.78 76 PHE A C 1
ATOM 602 O O . PHE A 1 76 ? 10.947 21.819 -0.980 1.00 58.78 76 PHE A O 1
ATOM 609 N N . SER A 1 77 ? 10.351 20.521 -2.700 1.00 64.75 77 SER A N 1
ATOM 610 C CA . SER A 1 77 ? 11.683 20.441 -3.303 1.00 64.75 77 SER A CA 1
ATOM 611 C C . SER A 1 77 ? 11.571 20.242 -4.814 1.00 64.75 77 SER A C 1
ATOM 613 O O . SER A 1 77 ? 10.533 19.809 -5.309 1.00 64.75 77 SER A O 1
ATOM 615 N N . MET A 1 78 ? 12.653 20.527 -5.547 1.00 57.62 78 MET A N 1
ATOM 616 C CA . MET A 1 78 ? 12.726 20.401 -7.015 1.00 57.62 78 MET A CA 1
ATOM 617 C C . MET A 1 78 ? 12.401 18.991 -7.548 1.00 57.62 78 MET A C 1
ATOM 619 O O . MET A 1 78 ? 12.230 18.824 -8.751 1.00 57.62 78 MET A O 1
ATOM 623 N N . TYR A 1 79 ? 12.325 17.983 -6.675 1.00 57.16 79 TYR A N 1
ATOM 624 C CA . TYR A 1 79 ? 12.089 16.586 -7.038 1.00 57.16 79 TYR A CA 1
ATOM 625 C C . TYR A 1 79 ? 10.695 16.070 -6.636 1.00 57.16 79 TYR A C 1
ATOM 627 O O . TYR A 1 79 ? 10.306 14.988 -7.074 1.00 57.16 79 TYR A O 1
ATOM 635 N N . HIS A 1 80 ? 9.918 16.832 -5.857 1.00 64.12 80 HIS A N 1
ATOM 636 C CA . HIS A 1 80 ? 8.607 16.403 -5.358 1.00 64.12 80 HIS A CA 1
ATOM 637 C C . HIS A 1 80 ? 7.472 17.067 -6.138 1.00 64.12 80 HIS A C 1
ATOM 639 O O . HIS A 1 80 ? 7.039 18.178 -5.841 1.00 64.12 80 HIS A O 1
ATOM 645 N N . HIS A 1 81 ? 6.970 16.346 -7.137 1.00 77.62 81 HIS A N 1
ATOM 646 C CA . HIS A 1 81 ? 5.773 16.730 -7.892 1.00 77.62 81 HIS A CA 1
ATOM 647 C C . HIS A 1 81 ? 4.468 16.250 -7.230 1.00 77.62 81 HIS A C 1
ATOM 649 O O . HIS A 1 81 ? 3.388 16.684 -7.624 1.00 77.62 81 HIS A O 1
ATOM 655 N N . TYR A 1 82 ? 4.566 15.367 -6.232 1.00 85.62 82 TYR A N 1
ATOM 656 C CA . TYR A 1 82 ? 3.445 14.715 -5.556 1.00 85.62 82 TYR A CA 1
ATOM 657 C C . TYR A 1 82 ? 3.526 14.929 -4.040 1.00 85.62 82 TYR A C 1
ATOM 659 O O . TYR A 1 82 ? 4.615 15.150 -3.503 1.00 85.6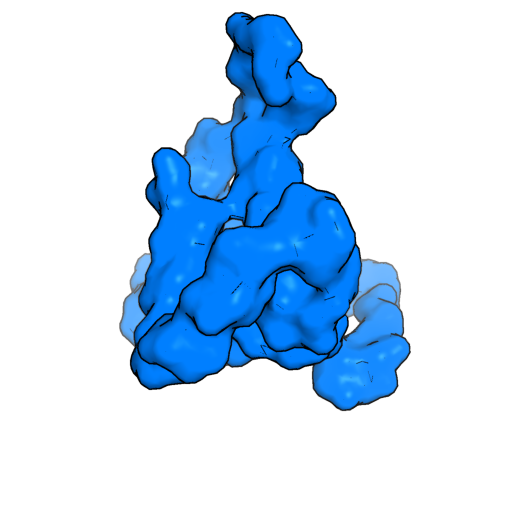2 82 TYR A O 1
ATOM 667 N N . THR A 1 83 ? 2.389 14.831 -3.346 1.00 92.81 83 THR A N 1
ATOM 668 C CA . THR A 1 83 ? 2.384 14.693 -1.883 1.00 92.81 83 THR A CA 1
ATOM 669 C C . THR A 1 83 ? 3.106 13.402 -1.485 1.00 92.81 83 THR A C 1
ATOM 671 O O . THR A 1 83 ? 3.201 12.470 -2.286 1.00 92.81 83 THR A O 1
ATOM 674 N N . VAL A 1 84 ? 3.644 13.336 -0.266 1.00 93.56 84 VAL A N 1
ATOM 675 C CA . VAL A 1 84 ? 4.462 12.190 0.178 1.00 93.56 84 VAL A CA 1
ATOM 676 C C . VAL A 1 84 ? 3.683 10.873 0.070 1.00 93.56 84 VAL A C 1
ATOM 678 O O . VAL A 1 84 ? 4.200 9.898 -0.462 1.00 93.56 84 VAL A O 1
ATOM 681 N N . ASP A 1 85 ? 2.420 10.845 0.493 1.00 95.38 85 ASP A N 1
ATOM 682 C CA . ASP A 1 85 ? 1.552 9.670 0.369 1.00 95.38 85 ASP A CA 1
ATOM 683 C C . ASP A 1 85 ? 1.350 9.222 -1.086 1.00 95.38 85 ASP A C 1
ATOM 685 O O . ASP A 1 85 ? 1.458 8.035 -1.396 1.00 95.3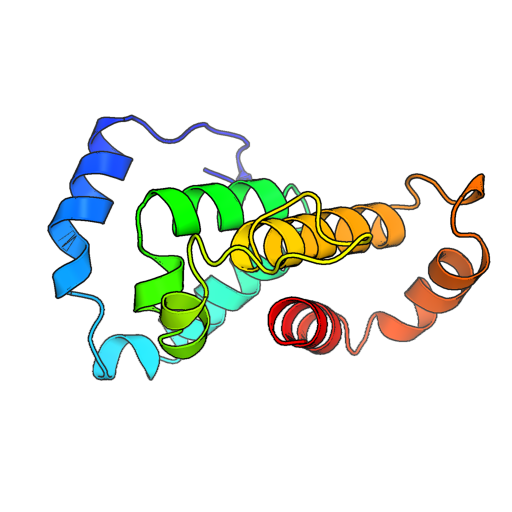8 85 ASP A O 1
ATOM 689 N N . GLU A 1 86 ? 1.110 10.173 -1.988 1.00 95.56 86 GLU A N 1
ATOM 690 C CA . GLU A 1 86 ? 0.944 9.906 -3.417 1.00 95.56 86 GLU A CA 1
ATOM 691 C C . GLU A 1 86 ? 2.238 9.387 -4.054 1.00 95.56 86 GLU A C 1
ATOM 693 O O . GLU A 1 86 ? 2.208 8.476 -4.884 1.00 95.56 86 GLU A O 1
ATOM 698 N N . HIS A 1 87 ? 3.382 9.938 -3.647 1.00 95.31 87 HIS A N 1
ATOM 699 C CA . HIS A 1 87 ? 4.692 9.475 -4.084 1.00 95.31 87 HIS A CA 1
ATOM 700 C C . HIS A 1 87 ? 4.930 8.011 -3.690 1.00 95.31 87 HIS A C 1
ATOM 702 O O . HIS A 1 87 ? 5.263 7.200 -4.553 1.00 95.31 87 HIS A O 1
ATOM 708 N N . LEU A 1 88 ? 4.688 7.652 -2.425 1.00 96.69 88 LEU A N 1
ATOM 709 C CA . LEU A 1 88 ? 4.862 6.281 -1.935 1.00 96.69 88 LEU A CA 1
ATOM 710 C C . LEU A 1 88 ? 3.953 5.288 -2.674 1.00 96.69 88 LEU A C 1
ATOM 712 O O . LEU A 1 88 ? 4.408 4.224 -3.092 1.00 96.69 88 LEU A O 1
ATOM 716 N N . ILE A 1 89 ? 2.684 5.650 -2.893 1.00 97.69 89 ILE A N 1
ATOM 717 C CA . ILE A 1 89 ? 1.728 4.813 -3.634 1.00 97.69 89 ILE A CA 1
ATOM 718 C C . ILE A 1 89 ? 2.199 4.595 -5.080 1.00 97.69 89 ILE A C 1
ATOM 720 O O . ILE A 1 89 ? 2.173 3.464 -5.567 1.00 97.69 89 ILE A O 1
ATOM 724 N N . ARG A 1 90 ? 2.707 5.636 -5.750 1.00 96.00 90 ARG A N 1
ATOM 725 C CA . ARG A 1 90 ? 3.289 5.511 -7.098 1.00 96.00 90 ARG A CA 1
ATOM 726 C C . ARG A 1 90 ? 4.544 4.648 -7.129 1.00 96.00 90 ARG A C 1
ATOM 728 O O . ARG A 1 90 ? 4.712 3.883 -8.073 1.00 96.00 90 ARG A O 1
ATOM 735 N N . CYS A 1 91 ? 5.404 4.720 -6.114 1.00 96.38 91 CYS A N 1
ATOM 736 C CA . CYS A 1 91 ? 6.577 3.848 -6.023 1.00 96.38 91 CYS A CA 1
ATOM 737 C C . CYS A 1 91 ? 6.185 2.363 -5.974 1.00 96.38 91 CYS A C 1
ATOM 739 O O . CYS A 1 91 ? 6.863 1.540 -6.588 1.00 96.38 91 CYS A O 1
ATOM 741 N N . ILE A 1 92 ? 5.066 2.017 -5.326 1.00 98.00 92 ILE A N 1
ATOM 742 C CA . ILE A 1 92 ? 4.510 0.654 -5.373 1.00 98.00 92 ILE A CA 1
ATOM 743 C C . ILE A 1 92 ? 4.068 0.276 -6.793 1.00 98.00 92 ILE A C 1
ATOM 745 O O . ILE A 1 92 ? 4.340 -0.839 -7.236 1.00 98.00 92 ILE A O 1
ATOM 749 N N . GLY A 1 93 ? 3.436 1.197 -7.526 1.00 95.94 93 GLY A N 1
ATOM 750 C CA . GLY A 1 93 ? 3.077 0.993 -8.934 1.00 95.94 93 GLY A CA 1
ATOM 751 C C . GLY A 1 93 ? 4.290 0.701 -9.818 1.00 95.94 93 GLY A C 1
ATOM 752 O O . GLY A 1 93 ? 4.317 -0.309 -10.519 1.00 95.94 93 GLY A O 1
ATOM 753 N N . VAL A 1 94 ? 5.336 1.523 -9.702 1.00 94.62 94 VAL A N 1
ATOM 754 C CA . VAL A 1 94 ? 6.600 1.345 -10.438 1.00 94.62 94 VAL A CA 1
ATOM 755 C C . VAL A 1 94 ? 7.291 0.031 -10.062 1.00 94.62 94 VAL A C 1
ATOM 757 O O . VAL A 1 94 ? 7.802 -0.668 -10.935 1.00 94.62 94 VAL A O 1
ATOM 760 N N . LEU A 1 95 ? 7.294 -0.350 -8.780 1.00 95.50 95 LEU A N 1
ATOM 761 C CA . LEU A 1 95 ? 7.840 -1.641 -8.357 1.00 95.50 95 LEU A CA 1
ATOM 762 C C . LEU A 1 95 ? 7.096 -2.810 -9.022 1.00 95.50 95 LEU A C 1
ATOM 764 O O . LEU A 1 95 ? 7.738 -3.742 -9.507 1.00 95.50 95 LEU A O 1
ATOM 768 N N . ALA A 1 96 ? 5.764 -2.742 -9.082 1.00 94.31 96 ALA A N 1
ATOM 769 C 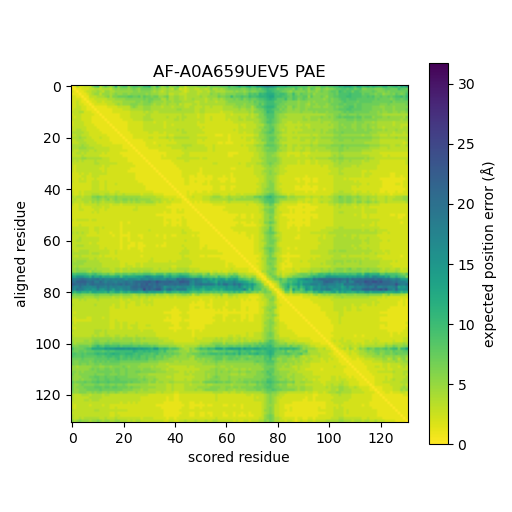CA . ALA A 1 96 ? 4.944 -3.758 -9.734 1.00 94.31 96 ALA A CA 1
ATOM 770 C C . ALA A 1 96 ? 5.171 -3.818 -11.256 1.00 94.31 96 ALA A C 1
ATOM 772 O O . ALA A 1 96 ? 5.165 -4.904 -11.830 1.00 94.31 96 ALA A O 1
ATOM 773 N N . GLU A 1 97 ? 5.406 -2.680 -11.916 1.00 92.56 97 GLU A N 1
ATOM 774 C CA . GLU A 1 97 ? 5.805 -2.627 -13.331 1.00 92.56 97 GLU A CA 1
ATOM 775 C C . GLU A 1 97 ? 7.145 -3.335 -13.565 1.00 92.56 97 GLU A C 1
ATOM 777 O O . GLU A 1 97 ? 7.222 -4.240 -14.399 1.00 92.56 97 GLU A O 1
ATOM 782 N N . ILE A 1 98 ? 8.165 -3.003 -12.764 1.00 93.06 98 ILE A N 1
ATOM 783 C CA . ILE A 1 98 ? 9.484 -3.651 -12.836 1.00 93.06 98 ILE A CA 1
ATOM 784 C C . ILE A 1 98 ? 9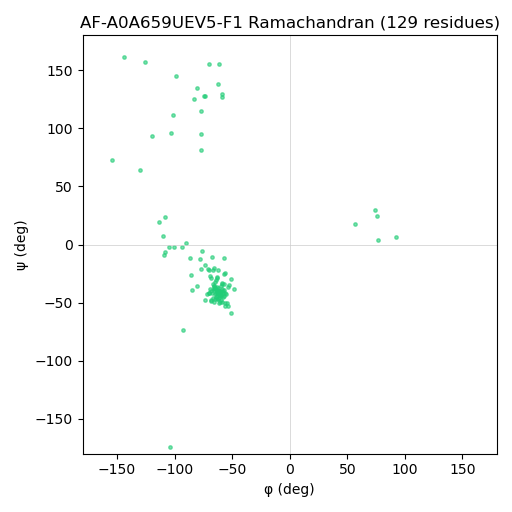.361 -5.164 -12.620 1.00 93.06 98 ILE A C 1
ATOM 786 O O . ILE A 1 98 ? 10.030 -5.952 -13.287 1.00 93.06 98 ILE A O 1
ATOM 790 N N . GLU A 1 99 ? 8.502 -5.588 -11.693 1.00 92.00 99 GLU A N 1
ATOM 791 C CA . GLU A 1 99 ? 8.262 -7.003 -11.421 1.00 92.00 99 GLU A CA 1
ATOM 792 C C . GLU A 1 99 ? 7.595 -7.750 -12.580 1.00 92.00 99 GLU A C 1
ATOM 794 O O . GLU A 1 99 ? 7.938 -8.906 -12.837 1.00 92.00 99 GLU A O 1
ATOM 799 N N . ARG A 1 100 ? 6.685 -7.101 -13.311 1.00 90.94 100 ARG A N 1
ATOM 800 C CA . ARG A 1 100 ? 6.024 -7.699 -14.481 1.00 90.94 100 ARG A CA 1
ATOM 801 C C . ARG A 1 100 ? 6.886 -7.711 -15.741 1.00 90.94 100 ARG A C 1
ATOM 803 O O . ARG A 1 100 ? 6.532 -8.403 -16.694 1.00 90.94 100 ARG A O 1
ATOM 810 N N . GLY A 1 101 ? 8.003 -6.989 -15.751 1.00 88.94 101 GLY A N 1
ATOM 811 C CA . GLY A 1 101 ? 8.816 -6.810 -16.952 1.00 88.94 101 GLY A CA 1
ATOM 812 C C . GLY A 1 101 ? 8.462 -5.560 -17.763 1.00 88.94 101 GLY A C 1
ATOM 813 O O . GLY A 1 101 ? 8.982 -5.370 -18.866 1.00 88.94 101 GLY A O 1
ATOM 814 N N . ASP A 1 102 ? 7.567 -4.717 -17.248 1.00 88.94 102 ASP A N 1
ATOM 815 C CA . ASP A 1 102 ? 7.141 -3.500 -17.921 1.00 88.94 102 ASP A CA 1
ATOM 816 C C . ASP A 1 102 ? 8.262 -2.450 -17.830 1.00 88.94 102 ASP A C 1
ATOM 818 O O . ASP A 1 102 ? 8.774 -2.129 -16.759 1.00 88.94 102 ASP A O 1
ATOM 822 N N . GLY A 1 103 ? 8.660 -1.871 -18.966 1.00 82.38 103 GLY A N 1
ATOM 823 C CA . GLY A 1 103 ? 9.660 -0.798 -18.966 1.00 82.38 103 GLY A CA 1
ATOM 824 C C . GLY A 1 103 ? 11.108 -1.261 -18.757 1.00 82.38 103 GLY A C 1
ATOM 825 O O . GLY A 1 103 ? 11.951 -0.452 -18.369 1.00 82.38 103 GLY A O 1
ATOM 826 N N . GLU A 1 104 ? 11.443 -2.515 -19.079 1.00 86.06 104 GLU A N 1
ATOM 827 C CA . GLU A 1 104 ? 12.815 -3.058 -19.010 1.00 86.06 104 GLU A CA 1
ATOM 828 C C . GLU A 1 104 ? 13.868 -2.151 -19.668 1.00 86.06 104 GLU A C 1
ATOM 830 O O . GLU A 1 104 ? 14.955 -1.951 -19.131 1.00 86.06 104 GLU A O 1
ATOM 835 N N . LYS A 1 105 ? 13.529 -1.514 -20.796 1.00 89.12 105 LYS A N 1
ATOM 836 C CA . LYS A 1 105 ? 14.422 -0.566 -21.488 1.00 89.12 105 LYS A CA 1
ATOM 837 C C . LYS A 1 105 ? 14.761 0.676 -20.657 1.00 89.12 105 LYS A C 1
ATOM 839 O O . LYS A 1 105 ? 15.808 1.276 -20.875 1.00 89.12 105 LYS A O 1
ATOM 844 N N . VAL A 1 106 ? 13.873 1.074 -19.748 1.00 90.00 106 VAL A N 1
ATOM 845 C CA . VAL A 1 106 ? 14.039 2.238 -18.867 1.00 90.00 106 VAL A CA 1
ATOM 846 C C . VAL A 1 106 ? 14.848 1.855 -17.625 1.00 90.00 106 VAL A C 1
ATOM 848 O O . VAL A 1 106 ? 15.714 2.616 -17.195 1.00 90.00 106 VAL A O 1
ATOM 851 N N . HIS A 1 107 ? 14.620 0.654 -17.079 1.00 88.56 107 HIS A N 1
ATOM 852 C CA . HIS A 1 107 ? 15.255 0.171 -15.847 1.00 88.56 107 HIS A CA 1
ATOM 853 C C . HIS A 1 107 ? 15.870 -1.235 -16.000 1.00 88.56 107 HIS A C 1
ATOM 855 O O . HIS A 1 107 ? 15.444 -2.165 -15.304 1.00 88.56 107 HIS A O 1
ATOM 861 N N . PRO A 1 108 ? 16.891 -1.415 -16.862 1.00 91.31 108 PRO A N 1
ATOM 862 C CA . PRO A 1 108 ? 17.406 -2.743 -17.210 1.00 91.31 108 PRO A CA 1
ATOM 863 C C . PRO A 1 108 ? 18.062 -3.459 -16.022 1.00 91.31 108 PRO A C 1
ATOM 865 O O . PRO A 1 108 ? 17.882 -4.661 -15.836 1.00 91.31 108 PRO A O 1
ATOM 868 N N . LEU A 1 109 ? 18.778 -2.722 -15.163 1.00 92.75 109 LEU A N 1
ATOM 869 C CA . LEU A 1 109 ? 19.403 -3.303 -13.973 1.00 92.75 109 LEU A CA 1
ATOM 870 C C . LEU A 1 109 ? 18.348 -3.799 -12.975 1.00 92.75 109 LEU A C 1
ATOM 872 O O . LEU A 1 109 ? 18.420 -4.945 -12.538 1.00 92.75 109 LEU A O 1
ATOM 876 N N . SER A 1 110 ? 17.352 -2.972 -12.646 1.00 92.31 110 SER A N 1
ATOM 877 C CA . SER A 1 110 ? 16.292 -3.335 -11.695 1.00 92.31 110 SER A CA 1
ATOM 878 C C . SER A 1 110 ? 15.534 -4.587 -12.139 1.00 92.31 110 SER A C 1
ATOM 880 O O . SER A 1 110 ? 15.309 -5.485 -11.331 1.00 92.31 110 SER A O 1
ATOM 882 N N . HIS A 1 111 ? 15.232 -4.688 -13.436 1.00 91.88 111 HIS A N 1
ATOM 883 C CA . HIS A 1 111 ? 14.620 -5.871 -14.039 1.00 91.88 111 HIS A CA 1
ATOM 884 C C . HIS A 1 111 ? 15.500 -7.115 -13.899 1.00 91.88 111 HIS A C 1
ATOM 886 O O . HIS A 1 111 ? 15.022 -8.163 -13.471 1.00 91.88 111 HIS A O 1
ATOM 892 N N . SER A 1 112 ? 16.800 -6.995 -14.184 1.00 92.12 112 SER A N 1
ATOM 893 C CA . SER A 1 112 ? 17.732 -8.125 -14.084 1.00 92.12 112 SER A CA 1
ATOM 894 C C . SER A 1 112 ? 17.885 -8.680 -12.659 1.00 92.12 112 SER A C 1
ATOM 896 O O . SER A 1 112 ? 18.137 -9.871 -12.482 1.00 92.12 112 SER A O 1
ATOM 898 N N . LEU A 1 113 ? 17.707 -7.835 -11.637 1.00 93.06 113 LEU A N 1
ATOM 899 C CA . LEU A 1 113 ? 17.827 -8.214 -10.226 1.00 93.06 113 LEU A CA 1
ATOM 900 C C . LEU A 1 113 ? 16.531 -8.798 -9.650 1.00 93.06 113 LEU A C 1
ATOM 902 O O . LEU A 1 113 ? 16.584 -9.591 -8.706 1.00 93.06 113 LEU A O 1
ATOM 906 N N . MET A 1 114 ? 15.377 -8.438 -10.215 1.00 92.50 114 MET A N 1
ATOM 907 C CA . MET A 1 114 ? 14.066 -8.787 -9.669 1.00 92.50 114 MET A CA 1
ATOM 908 C C . MET A 1 114 ? 13.836 -10.299 -9.475 1.00 92.50 114 MET A C 1
ATOM 910 O O . MET A 1 114 ? 13.370 -10.686 -8.399 1.00 92.50 114 MET A O 1
ATOM 914 N N . PRO A 1 115 ? 14.237 -11.198 -10.403 1.00 91.75 115 PRO A N 1
ATOM 915 C CA . PRO A 1 115 ? 14.110 -12.641 -10.188 1.00 91.75 115 PRO A CA 1
ATOM 916 C C . PRO A 1 115 ? 14.829 -13.142 -8.926 1.00 91.75 115 PRO A C 1
ATOM 918 O O . PRO A 1 115 ? 14.341 -14.055 -8.256 1.00 91.75 115 PRO A O 1
ATOM 921 N N . GLY A 1 116 ? 15.965 -12.528 -8.570 1.00 93.38 116 GLY A N 1
ATOM 922 C CA . GLY A 1 116 ? 16.733 -12.864 -7.368 1.00 93.38 116 GLY A CA 1
ATOM 923 C C . GLY A 1 116 ? 16.058 -12.431 -6.063 1.00 93.38 116 GLY A C 1
ATOM 924 O O . GLY A 1 116 ? 16.327 -13.010 -5.011 1.00 93.38 116 GLY A O 1
ATOM 925 N N . LEU A 1 117 ? 15.142 -11.461 -6.126 1.00 92.88 117 LEU A N 1
ATOM 926 C CA . LEU A 1 117 ? 14.440 -10.898 -4.969 1.00 92.88 117 LEU A CA 1
ATOM 927 C C . LEU A 1 117 ? 13.096 -11.576 -4.680 1.00 92.88 117 LEU A C 1
ATOM 929 O O . LEU A 1 117 ? 12.469 -11.268 -3.669 1.00 92.88 117 LEU A O 1
ATOM 933 N N . LYS A 1 118 ? 12.676 -12.554 -5.493 1.00 90.12 118 LYS A N 1
ATOM 934 C CA . LYS A 1 118 ? 11.365 -13.218 -5.381 1.00 90.12 118 LYS A CA 1
ATOM 935 C C . LYS A 1 118 ? 11.056 -13.774 -3.983 1.00 90.12 118 LYS A C 1
ATOM 937 O O . LYS A 1 118 ? 9.911 -13.734 -3.549 1.00 90.12 118 LYS A O 1
ATOM 942 N N . LYS A 1 119 ? 12.066 -14.274 -3.257 1.00 93.44 119 LYS A N 1
ATOM 943 C CA . LYS A 1 119 ? 11.902 -14.788 -1.880 1.00 93.44 119 LYS A CA 1
ATOM 944 C C . LYS A 1 119 ? 11.612 -13.697 -0.844 1.00 93.44 119 LYS A C 1
ATOM 946 O O . LYS A 1 119 ? 11.069 -14.005 0.208 1.00 93.44 119 LYS A O 1
ATOM 951 N N . SER A 1 120 ? 11.975 -12.454 -1.143 1.00 95.25 120 SER A N 1
ATOM 952 C CA . SER A 1 120 ? 11.845 -11.294 -0.256 1.00 95.25 120 SER A CA 1
ATOM 953 C C . SER A 1 120 ? 10.840 -10.277 -0.794 1.00 95.25 120 SER A C 1
ATOM 955 O O . SER A 1 120 ? 10.876 -9.115 -0.401 1.00 95.25 120 SER A O 1
ATOM 957 N N . ARG A 1 121 ? 9.955 -10.700 -1.704 1.00 94.62 121 ARG A N 1
ATOM 958 C CA . ARG A 1 121 ? 9.001 -9.827 -2.391 1.00 94.62 121 ARG A CA 1
ATOM 959 C C . ARG A 1 121 ? 8.163 -9.002 -1.419 1.00 94.62 121 ARG A C 1
ATOM 961 O O . ARG A 1 121 ? 8.151 -7.783 -1.521 1.00 94.62 121 ARG A O 1
ATOM 968 N N . GLU A 1 122 ? 7.513 -9.641 -0.448 1.00 96.62 122 GLU A N 1
ATOM 969 C CA . GLU A 1 122 ? 6.684 -8.931 0.537 1.00 96.62 122 GLU A CA 1
ATOM 970 C C . GLU A 1 122 ? 7.495 -7.882 1.303 1.00 96.62 122 GLU A C 1
ATOM 972 O O . GLU A 1 122 ? 7.076 -6.733 1.416 1.00 96.62 122 GLU A O 1
ATOM 977 N N . ALA A 1 123 ? 8.698 -8.247 1.755 1.00 97.31 123 ALA A N 1
ATOM 978 C CA . ALA A 1 123 ? 9.591 -7.328 2.450 1.00 97.31 123 ALA A CA 1
ATOM 979 C C . ALA A 1 123 ? 10.015 -6.146 1.563 1.00 97.31 123 ALA A C 1
ATOM 981 O O . ALA A 1 123 ? 10.106 -5.027 2.058 1.00 97.31 123 ALA A O 1
ATOM 982 N N . LEU A 1 124 ? 10.236 -6.370 0.264 1.00 97.00 124 LEU A N 1
ATOM 983 C CA . LEU A 1 124 ? 10.567 -5.315 -0.693 1.00 97.00 124 LEU A CA 1
ATOM 984 C C . LEU A 1 124 ? 9.406 -4.329 -0.869 1.00 97.00 124 LEU A C 1
ATOM 986 O O . LEU A 1 124 ? 9.620 -3.124 -0.780 1.00 97.00 124 LEU A O 1
ATOM 990 N N . TYR A 1 125 ? 8.181 -4.823 -1.056 1.00 98.00 125 TYR A N 1
ATOM 991 C CA . TYR A 1 125 ? 6.993 -3.969 -1.160 1.00 98.00 125 TYR A CA 1
ATOM 992 C C . TYR A 1 125 ? 6.743 -3.177 0.129 1.00 98.00 125 TYR A C 1
ATOM 994 O O . TYR A 1 125 ? 6.458 -1.983 0.076 1.00 98.00 125 TYR A O 1
ATOM 1002 N N . VAL A 1 126 ? 6.902 -3.810 1.296 1.00 98.00 126 VAL A N 1
ATOM 1003 C CA . VAL A 1 126 ? 6.800 -3.121 2.592 1.00 98.00 126 VAL A CA 1
ATOM 1004 C C . VAL A 1 126 ? 7.893 -2.062 2.739 1.00 98.00 126 VAL A C 1
ATOM 1006 O O . VAL A 1 126 ? 7.597 -0.947 3.153 1.00 98.00 126 VAL A O 1
ATOM 1009 N N . ALA A 1 127 ? 9.138 -2.370 2.368 1.00 97.81 127 ALA A N 1
ATOM 1010 C CA . ALA A 1 127 ? 10.239 -1.412 2.424 1.00 97.81 127 ALA A CA 1
ATOM 1011 C C . ALA A 1 127 ? 9.984 -0.203 1.514 1.00 97.81 127 ALA A C 1
ATOM 1013 O O . ALA A 1 127 ? 10.187 0.927 1.941 1.00 97.81 127 ALA A O 1
ATOM 1014 N N . VAL A 1 128 ? 9.479 -0.424 0.297 1.00 97.50 128 VAL A N 1
ATOM 1015 C CA . VAL A 1 128 ? 9.108 0.665 -0.618 1.00 97.50 128 VAL A CA 1
ATOM 1016 C C . VAL A 1 128 ? 7.927 1.476 -0.084 1.00 97.50 128 VAL A C 1
ATOM 1018 O O . VAL A 1 128 ? 7.901 2.685 -0.275 1.00 97.50 128 VAL A O 1
ATOM 1021 N N . LEU A 1 129 ? 6.970 0.881 0.627 1.00 97.69 129 LEU A N 1
ATOM 1022 C CA . LEU A 1 129 ? 5.889 1.657 1.243 1.00 97.69 129 LEU A CA 1
ATOM 1023 C C . LEU A 1 129 ? 6.373 2.538 2.411 1.00 97.69 129 LEU A C 1
ATOM 1025 O O . LEU A 1 129 ? 5.738 3.546 2.707 1.00 97.69 129 LEU A O 1
ATOM 1029 N N . LEU A 1 130 ? 7.453 2.148 3.094 1.00 96.25 130 LEU A N 1
ATOM 1030 C CA . LEU A 1 130 ? 7.907 2.754 4.354 1.00 96.25 130 LEU A CA 1
ATOM 1031 C C . LEU A 1 130 ? 9.209 3.574 4.246 1.00 96.25 130 LEU A C 1
ATOM 1033 O O . LEU A 1 130 ? 9.752 3.944 5.289 1.00 96.25 130 LEU A O 1
ATOM 1037 N N . HIS A 1 131 ? 9.731 3.804 3.038 1.00 94.69 131 HIS A N 1
ATOM 1038 C CA . HIS A 1 131 ? 10.979 4.551 2.822 1.00 94.69 131 HIS A CA 1
ATOM 1039 C C . HIS A 1 131 ? 10.826 6.057 3.066 1.00 94.69 131 HIS A C 1
ATOM 1041 O O . HIS A 1 131 ? 11.838 6.664 3.488 1.00 94.69 131 HIS A O 1
#

Secondary structure (DSSP, 8-state):
-GGGTPPPPHHHHHHHHHHGGG--HHHHH-HHHHHHHHHHHT-TTTHHHHHHHHHHTTHHHHHSHHHHTTTT----STT--S-HHHHHHHHHHHHHHHHHTTTTTT-HHHHHHHHHHGGGHHHHHHHHHT-

pLDDT: mean 92.46, std 7.66, range [57.16, 98.38]

Radius of gyration: 15.68 Å; Cα contacts (8 Å, |Δi|>4): 112; chains: 1; bounding box: 41×36×40 Å

Mean predicted aligned error: 3.95 Å

Solvent-accessible surface area (backbone atoms only — not comparable to full-atom values): 7540 Å² total; per-residue (Å²): 81,78,98,78,72,46,79,80,56,67,67,57,52,54,48,49,46,73,46,50,81,70,57,42,76,65,50,66,67,32,67,66,55,50,51,54,46,48,53,45,65,64,34,92,83,53,24,29,62,53,49,49,52,32,46,78,46,50,49,44,31,54,66,38,59,74,58,40,73,32,56,83,34,73,54,94,51,103,85,47,91,49,29,52,44,57,45,34,39,48,50,49,36,53,51,52,32,40,69,73,58,50,60,38,91,81,41,53,67,64,40,71,48,42,76,79,41,61,92,47,44,68,59,50,53,52,48,55,63,70,111

Sequence (131 aa):
ADKHGLEFHPDALKLLTRSLGLVNKSLRRDEEANRLFLDILTSDRNAELNLRRMNEAGLLGRLIPDFGKIVAMMQFSMYHHYTVDEHLIRCIGVLAEIERGDGEKVHPLSHSLMPGLKKSREALYVAVLLH